Protein AF-A0A3P6AQK3-F1 (afdb_monomer_lite)

Organism: Brassica oleracea (NCBI:txid3712)

Sequence (78 aa):
MAESSGEAKVYLRLVIDEEKNKVVLAEAGKDLVDVLFSFLTLAMGTFTKLLKKHKTAVGCFNNLDTSAVDMGIDKVAD

Structure (mmCIF, N/CA/C/O backbone):
data_AF-A0A3P6AQK3-F1
#
_entry.id   AF-A0A3P6AQK3-F1
#
loop_
_atom_site.group_PDB
_atom_site.id
_atom_site.type_symbol
_atom_site.label_atom_id
_atom_site.label_alt_id
_atom_site.label_comp_id
_atom_site.label_asym_id
_atom_site.label_entity_id
_atom_site.label_seq_id
_atom_site.pdbx_PDB_ins_code
_atom_site.Cartn_x
_atom_site.Cartn_y
_atom_site.Cartn_z
_atom_site.occupancy
_atom_site.B_iso_or_equiv
_atom_site.auth_seq_id
_atom_site.auth_comp_id
_atom_site.auth_asym_id
_atom_site.auth_atom_id
_atom_site.pdbx_PDB_model_num
ATOM 1 N N . MET A 1 1 ? -10.871 37.340 -9.935 1.00 35.88 1 MET A N 1
ATOM 2 C CA . MET A 1 1 ? -11.977 36.401 -9.648 1.00 35.88 1 MET A CA 1
ATOM 3 C C . MET A 1 1 ? -11.329 35.083 -9.249 1.00 35.88 1 MET A C 1
ATOM 5 O O . MET A 1 1 ? -10.418 34.717 -9.971 1.00 35.88 1 MET A O 1
ATOM 9 N N . ALA A 1 2 ? -11.720 34.537 -8.085 1.00 50.69 2 ALA A N 1
ATOM 10 C CA . ALA A 1 2 ? -11.588 33.169 -7.527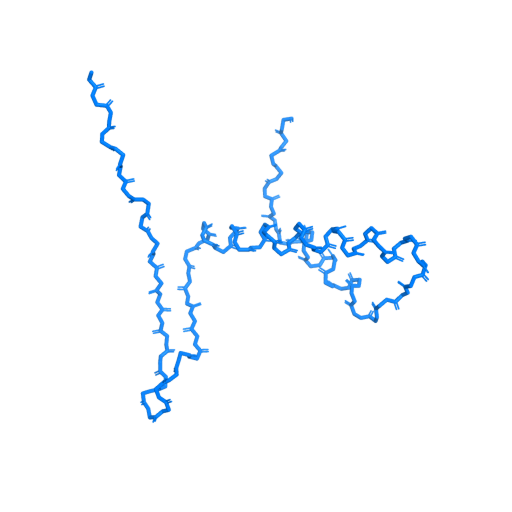 1.00 50.69 2 ALA A CA 1
ATOM 11 C C . ALA A 1 2 ? -10.571 32.179 -8.163 1.00 50.69 2 ALA A C 1
ATOM 13 O O . ALA A 1 2 ? -10.439 32.112 -9.371 1.00 50.69 2 ALA A O 1
ATOM 14 N N . GLU A 1 3 ? -9.854 31.344 -7.408 1.00 51.97 3 GLU A N 1
ATOM 15 C CA . GLU A 1 3 ? -10.430 30.350 -6.492 1.00 51.97 3 GLU A CA 1
ATOM 16 C C . GLU A 1 3 ? -9.671 30.218 -5.166 1.00 51.97 3 GLU A C 1
ATOM 18 O O . GLU A 1 3 ? -8.444 30.208 -5.093 1.00 51.97 3 GLU A O 1
ATOM 23 N N . SER A 1 4 ? -10.456 30.122 -4.092 1.00 61.75 4 SER A N 1
ATOM 24 C CA . SER A 1 4 ? -10.019 29.665 -2.779 1.00 61.75 4 SER A CA 1
ATOM 25 C C . SER A 1 4 ? -9.372 28.293 -2.947 1.00 61.75 4 SER A C 1
ATOM 27 O O . SER A 1 4 ? -10.008 27.374 -3.453 1.00 61.75 4 SER A O 1
ATOM 29 N N . SER A 1 5 ? -8.113 28.177 -2.524 1.00 64.38 5 SER A N 1
ATOM 30 C CA . SER A 1 5 ? -7.400 26.907 -2.405 1.00 64.38 5 SER A CA 1
ATOM 31 C C . SER A 1 5 ? -8.192 25.996 -1.466 1.00 64.38 5 SER A C 1
ATOM 33 O O . SER A 1 5 ? -8.045 26.075 -0.248 1.00 64.38 5 SER A O 1
ATOM 35 N N . GLY A 1 6 ? -9.093 25.190 -2.025 1.00 66.06 6 GLY A N 1
ATOM 36 C CA . GLY A 1 6 ? -9.801 24.161 -1.283 1.00 66.06 6 GLY A CA 1
ATOM 37 C C . GLY A 1 6 ? -8.781 23.152 -0.776 1.00 66.06 6 GLY A C 1
ATOM 38 O O . GLY A 1 6 ? -7.987 22.628 -1.554 1.00 66.06 6 GLY A O 1
ATOM 39 N N . GLU A 1 7 ? -8.757 22.906 0.531 1.00 75.25 7 GLU A N 1
ATOM 40 C CA . GLU A 1 7 ? -7.938 21.839 1.102 1.00 75.25 7 GLU A CA 1
ATOM 41 C C . GLU A 1 7 ? -8.303 20.504 0.444 1.00 75.25 7 GLU A C 1
ATOM 43 O O . GLU A 1 7 ? -9.469 20.096 0.453 1.00 75.25 7 GLU A O 1
ATOM 48 N N . ALA A 1 8 ? -7.307 19.810 -0.109 1.00 77.25 8 ALA A N 1
ATOM 49 C CA . ALA A 1 8 ? -7.478 18.450 -0.598 1.00 77.25 8 ALA A CA 1
ATOM 50 C C . ALA A 1 8 ? -7.754 17.528 0.599 1.00 77.25 8 ALA A C 1
ATOM 52 O O . ALA A 1 8 ? -6.860 17.224 1.391 1.00 77.25 8 ALA A O 1
ATOM 53 N N . LYS A 1 9 ? -9.013 17.113 0.760 1.00 83.06 9 LYS A N 1
A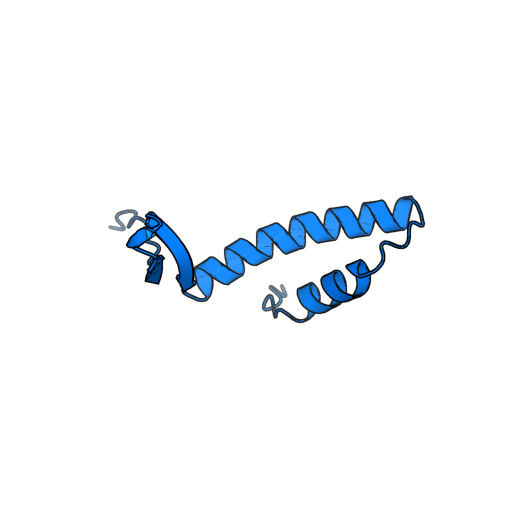TOM 54 C CA . LYS A 1 9 ? -9.437 16.208 1.832 1.00 83.06 9 LYS A CA 1
ATOM 55 C C . LYS A 1 9 ? -9.374 14.770 1.348 1.00 83.06 9 LYS A C 1
ATOM 57 O O . LYS A 1 9 ? -9.969 14.423 0.332 1.00 83.06 9 LYS A O 1
ATOM 62 N N . VAL A 1 10 ? -8.686 13.933 2.114 1.00 85.69 10 VAL A N 1
ATOM 63 C CA . VAL A 1 10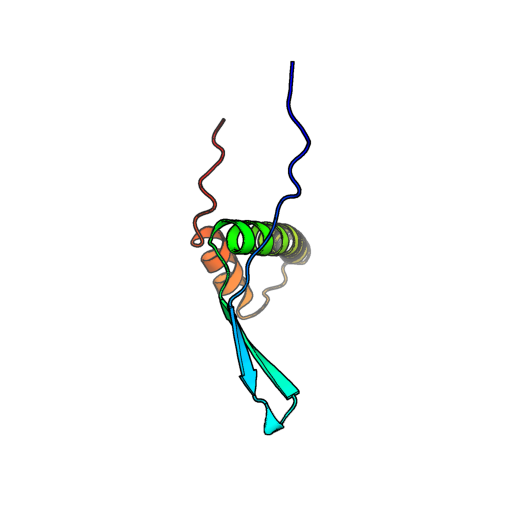 ? -8.631 12.488 1.894 1.00 85.69 10 VAL A CA 1
ATOM 64 C C . VAL A 1 10 ? -9.564 11.812 2.888 1.00 85.69 10 VAL A C 1
ATOM 66 O O . VAL A 1 10 ? -9.504 12.083 4.087 1.00 85.69 10 VAL A O 1
ATOM 69 N N . TYR A 1 11 ? -10.414 10.920 2.388 1.00 88.50 11 TYR A N 1
ATOM 70 C CA . TYR A 1 11 ? -11.336 10.136 3.201 1.00 88.50 11 TYR A CA 1
ATOM 71 C C . TYR A 1 11 ? -10.901 8.671 3.217 1.00 88.50 11 TYR A C 1
ATOM 73 O O . TYR A 1 11 ? -10.589 8.093 2.176 1.00 88.50 11 TYR A O 1
ATOM 81 N N . LEU A 1 12 ? -10.891 8.080 4.410 1.00 93.44 12 LEU A N 1
ATOM 82 C CA . LEU A 1 12 ? -10.526 6.689 4.658 1.00 93.44 12 LEU A CA 1
ATOM 83 C C . LEU A 1 12 ? -11.647 6.014 5.442 1.00 93.44 12 LEU A C 1
ATOM 85 O O . LEU A 1 12 ? -12.156 6.586 6.409 1.00 93.44 12 LEU A O 1
ATOM 89 N N . ARG A 1 13 ? -11.999 4.783 5.067 1.00 95.44 13 ARG A N 1
ATOM 90 C CA . ARG A 1 13 ? -12.810 3.909 5.921 1.00 95.44 13 ARG A CA 1
ATOM 91 C C . ARG A 1 13 ? -11.876 2.988 6.681 1.00 95.44 13 ARG A C 1
ATOM 93 O O . ARG A 1 13 ? -11.151 2.204 6.078 1.00 95.44 13 ARG A O 1
ATOM 100 N N . LEU A 1 14 ? -11.897 3.089 8.001 1.00 96.44 14 LEU A N 1
ATOM 101 C CA . LEU A 1 14 ? -11.079 2.258 8.873 1.00 96.44 14 LEU A CA 1
ATOM 102 C C . LEU A 1 14 ? -11.945 1.159 9.481 1.00 96.44 14 LEU A C 1
ATOM 104 O O . LEU A 1 14 ? -13.050 1.423 9.953 1.00 96.44 14 LEU A O 1
ATOM 108 N N . VAL A 1 15 ? -11.423 -0.061 9.493 1.00 97.31 15 VAL A N 1
ATOM 109 C CA . VAL A 1 15 ? -11.951 -1.160 10.300 1.00 97.31 15 VAL A CA 1
ATOM 110 C C . VAL A 1 15 ? -11.043 -1.290 11.513 1.00 97.31 15 VAL A C 1
ATOM 112 O O . VAL A 1 15 ? -9.829 -1.468 11.370 1.00 97.31 15 VAL A O 1
ATOM 115 N N . ILE A 1 16 ? -11.624 -1.156 12.701 1.00 97.56 16 ILE A N 1
ATOM 116 C CA . ILE A 1 16 ? -10.897 -1.094 13.969 1.00 97.56 16 ILE A CA 1
ATOM 117 C C . ILE A 1 16 ? -11.274 -2.314 14.811 1.00 97.56 16 ILE A C 1
ATOM 119 O O . ILE A 1 16 ? -12.450 -2.613 14.994 1.00 97.56 16 ILE A O 1
ATOM 123 N N . ASP A 1 17 ? -10.264 -3.011 15.320 1.00 97.56 17 ASP A N 1
ATOM 124 C CA . ASP A 1 17 ? -10.399 -3.929 16.449 1.00 97.56 17 ASP A CA 1
ATOM 125 C C . ASP A 1 17 ? -10.408 -3.073 17.723 1.00 97.56 17 ASP A C 1
ATOM 127 O O . ASP A 1 17 ? -9.360 -2.586 18.161 1.00 97.56 17 ASP A O 1
ATOM 131 N N . GLU A 1 18 ? -11.601 -2.818 18.263 1.00 97.12 18 GLU A N 1
ATOM 132 C CA . GLU A 1 18 ? -11.799 -1.952 19.432 1.00 97.12 18 GLU A CA 1
ATOM 133 C C . GLU A 1 18 ? -11.182 -2.541 20.705 1.00 97.12 18 GLU A C 1
ATOM 135 O O . GLU A 1 18 ? -10.624 -1.799 21.511 1.00 97.12 18 GLU A O 1
ATOM 140 N N . GLU A 1 19 ? -11.203 -3.869 20.859 1.00 97.69 19 GLU A N 1
ATOM 141 C CA . GLU A 1 19 ? -10.634 -4.559 22.022 1.00 97.69 19 GLU A CA 1
ATOM 142 C C . GLU A 1 19 ? -9.123 -4.321 22.107 1.00 97.69 19 GLU A C 1
ATOM 144 O O . GLU A 1 19 ? -8.575 -4.049 23.177 1.00 97.69 19 GLU A O 1
ATOM 149 N N . LYS A 1 20 ? -8.440 -4.378 20.957 1.00 97.31 20 LYS A N 1
ATOM 150 C CA . LYS A 1 20 ? -6.993 -4.134 20.871 1.00 97.31 20 LYS A CA 1
ATOM 151 C C . LYS A 1 20 ? -6.637 -2.680 20.581 1.00 97.31 20 LYS A C 1
ATOM 153 O O . LYS A 1 20 ? -5.445 -2.369 20.542 1.00 97.31 20 LYS A O 1
ATOM 158 N N . ASN A 1 21 ? -7.635 -1.824 20.355 1.00 95.94 21 ASN A N 1
ATOM 159 C CA . ASN A 1 21 ? -7.489 -0.448 19.889 1.00 95.94 21 ASN A CA 1
ATOM 160 C C . ASN A 1 21 ? -6.540 -0.336 18.673 1.00 95.94 21 ASN A C 1
ATOM 162 O O . ASN A 1 21 ? -5.561 0.416 18.689 1.00 95.94 21 ASN A O 1
ATOM 166 N N . LYS A 1 22 ? -6.778 -1.152 17.634 1.00 96.75 22 LYS A N 1
ATOM 167 C CA . LYS A 1 22 ? -5.923 -1.236 16.433 1.00 96.75 22 LYS A CA 1
ATOM 168 C C . LYS A 1 22 ? -6.730 -1.152 15.145 1.00 96.75 22 LYS A C 1
ATOM 170 O O . LYS A 1 22 ? -7.746 -1.819 15.001 1.00 96.75 22 LYS A O 1
ATOM 175 N N . VAL A 1 23 ? -6.219 -0.409 14.165 1.00 96.56 23 VAL A N 1
ATOM 176 C CA . VAL A 1 23 ? -6.732 -0.445 12.788 1.00 96.56 23 VAL A CA 1
ATOM 177 C C . VAL A 1 23 ? -6.261 -1.742 12.134 1.00 96.56 23 VAL A C 1
ATOM 179 O O . VAL A 1 23 ? -5.059 -1.985 12.044 1.00 96.56 23 VAL A O 1
ATOM 182 N N . VAL A 1 24 ? -7.200 -2.572 11.689 1.00 96.75 24 VAL A N 1
ATOM 183 C CA . VAL A 1 24 ? -6.903 -3.850 11.021 1.00 96.75 24 VAL A CA 1
ATOM 184 C C . VAL A 1 24 ? -7.020 -3.756 9.503 1.00 96.75 24 VAL A C 1
ATOM 186 O O . VAL A 1 24 ? -6.402 -4.547 8.796 1.00 96.75 24 VAL A O 1
ATOM 189 N N . LEU A 1 25 ? -7.779 -2.781 8.996 1.00 95.81 25 LEU A N 1
ATOM 190 C CA . LEU A 1 25 ? -7.930 -2.526 7.567 1.00 95.81 25 LEU A CA 1
ATOM 191 C C . LEU A 1 25 ? -8.265 -1.051 7.319 1.00 95.81 25 LEU A C 1
ATOM 193 O O . LEU A 1 25 ? -8.973 -0.428 8.109 1.00 95.81 25 LEU A O 1
ATOM 197 N N . ALA A 1 26 ? -7.755 -0.504 6.218 1.00 95.44 26 ALA A N 1
ATOM 198 C CA . ALA A 1 26 ? -8.064 0.840 5.752 1.00 95.44 26 ALA A CA 1
ATOM 199 C C . ALA A 1 26 ? -8.427 0.783 4.266 1.00 95.44 26 ALA A C 1
ATOM 201 O O . ALA A 1 26 ? -7.595 0.419 3.436 1.00 95.44 26 ALA A O 1
ATOM 202 N N . GLU A 1 27 ? -9.664 1.135 3.936 1.00 95.06 27 GLU A N 1
ATOM 203 C CA . GLU A 1 27 ? -10.092 1.328 2.554 1.00 95.06 27 GLU A CA 1
ATOM 204 C C . GLU A 1 27 ? -9.932 2.799 2.177 1.00 95.06 27 GLU A C 1
ATOM 206 O O . GLU A 1 27 ? -10.295 3.703 2.939 1.00 95.06 27 GLU A O 1
ATOM 211 N N . ALA A 1 28 ? -9.407 3.028 0.980 1.00 93.06 28 ALA A N 1
ATOM 212 C CA . ALA A 1 28 ? -9.135 4.344 0.433 1.00 93.06 28 ALA A CA 1
ATOM 213 C C . ALA A 1 28 ? -9.673 4.454 -0.995 1.00 93.06 28 ALA A C 1
ATOM 215 O O . ALA A 1 28 ? -9.803 3.453 -1.700 1.00 93.06 28 ALA A O 1
ATOM 216 N N . GLY A 1 29 ? -9.957 5.683 -1.426 1.00 90.81 29 GLY A N 1
ATOM 217 C CA . GLY A 1 29 ? -10.252 5.962 -2.831 1.00 90.81 29 GLY A CA 1
ATOM 218 C C . GLY A 1 29 ? -9.035 5.728 -3.732 1.00 90.81 29 GLY A C 1
ATOM 219 O O . GLY A 1 29 ? -7.893 5.830 -3.274 1.00 90.81 29 GLY A O 1
ATOM 220 N N . LYS A 1 30 ? -9.292 5.457 -5.021 1.00 87.31 30 LYS A N 1
ATOM 221 C CA . LYS A 1 30 ? -8.266 5.171 -6.041 1.00 87.31 30 LYS A CA 1
ATOM 222 C C . LYS A 1 30 ? -7.156 6.224 -6.061 1.00 87.31 30 LYS A C 1
ATOM 224 O O . LYS A 1 30 ? -5.994 5.856 -6.022 1.00 87.31 30 LYS A O 1
ATOM 229 N N . ASP A 1 31 ? -7.500 7.507 -5.996 1.00 87.56 31 ASP A N 1
ATOM 230 C CA . ASP A 1 31 ? -6.521 8.600 -6.087 1.00 87.56 31 ASP A CA 1
ATOM 231 C C . ASP A 1 31 ? -5.446 8.536 -4.988 1.00 87.56 31 ASP A C 1
ATOM 233 O O . ASP A 1 31 ? -4.264 8.755 -5.247 1.00 87.56 31 ASP A O 1
ATOM 237 N N . LEU A 1 32 ? -5.829 8.184 -3.754 1.00 89.25 32 LEU A N 1
ATOM 238 C CA . LEU A 1 32 ? -4.866 8.018 -2.662 1.00 89.25 32 LEU A CA 1
ATOM 239 C C . LEU A 1 32 ? -4.001 6.771 -2.869 1.00 89.25 32 LEU A C 1
ATOM 241 O O . LEU A 1 32 ? -2.800 6.795 -2.600 1.00 89.25 32 LEU A O 1
ATOM 245 N N . VAL A 1 33 ? -4.625 5.681 -3.315 1.00 89.50 33 VAL A N 1
ATOM 246 C CA . VAL A 1 33 ? -3.959 4.400 -3.561 1.00 89.50 33 VAL A CA 1
ATOM 247 C C . VAL A 1 33 ? -2.928 4.546 -4.682 1.00 89.50 33 VAL A C 1
ATOM 249 O O . VAL A 1 33 ? -1.784 4.137 -4.502 1.00 89.50 33 VAL A O 1
ATOM 252 N N . ASP A 1 34 ? -3.283 5.217 -5.775 1.00 87.19 34 ASP A N 1
ATOM 253 C CA . ASP A 1 34 ? -2.399 5.504 -6.907 1.00 87.19 34 ASP A CA 1
ATOM 254 C C . ASP A 1 34 ? -1.197 6.353 -6.468 1.00 87.19 34 ASP A C 1
ATOM 256 O O . ASP A 1 34 ? -0.053 6.035 -6.800 1.00 87.19 34 ASP A O 1
ATOM 260 N N . VAL A 1 35 ? -1.418 7.386 -5.645 1.00 88.19 35 VAL A N 1
ATOM 261 C CA . VAL A 1 35 ? -0.328 8.187 -5.066 1.00 88.19 35 VAL A CA 1
ATOM 262 C C . VAL A 1 35 ? 0.585 7.325 -4.188 1.00 88.19 35 VAL A C 1
ATOM 264 O O . VAL A 1 35 ? 1.806 7.373 -4.349 1.00 88.19 35 VAL A O 1
ATOM 267 N N . LEU A 1 36 ? 0.029 6.494 -3.301 1.00 89.81 36 LEU A N 1
ATOM 268 C CA . LEU A 1 36 ? 0.814 5.592 -2.451 1.00 89.81 36 LEU A CA 1
ATOM 269 C C . LEU A 1 36 ? 1.667 4.630 -3.299 1.00 89.81 36 LEU A C 1
ATOM 271 O O . LEU A 1 36 ? 2.867 4.477 -3.054 1.00 89.81 36 LEU A O 1
ATOM 275 N N . PHE A 1 37 ? 1.071 4.024 -4.32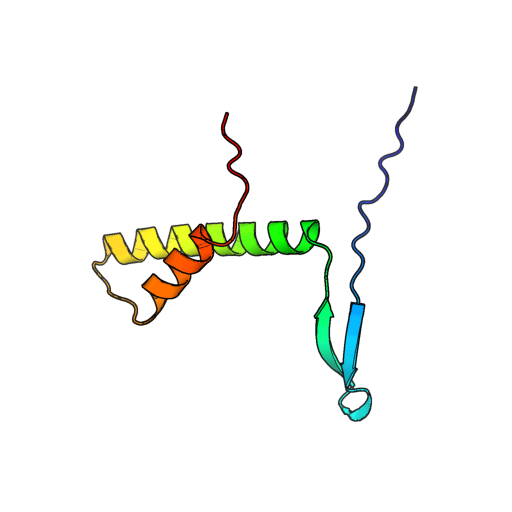8 1.00 85.25 37 PHE A N 1
ATOM 276 C CA . PHE A 1 37 ? 1.771 3.115 -5.232 1.00 85.25 37 PHE A CA 1
ATOM 277 C C . PHE A 1 37 ? 2.784 3.821 -6.128 1.00 85.25 37 PHE A C 1
ATOM 279 O O . PHE A 1 37 ? 3.807 3.216 -6.450 1.00 85.25 37 PHE A O 1
ATOM 286 N N . SER A 1 38 ? 2.587 5.094 -6.473 1.00 86.69 38 SER A N 1
ATOM 287 C CA . SER A 1 38 ? 3.591 5.873 -7.205 1.00 86.69 38 SER A CA 1
ATOM 288 C C . SER A 1 38 ? 4.894 6.008 -6.403 1.00 86.69 38 SER A C 1
ATOM 290 O O . SER A 1 38 ? 5.982 5.789 -6.944 1.00 86.69 38 SER A O 1
ATOM 292 N N . PHE A 1 39 ? 4.802 6.249 -5.087 1.00 88.31 39 PHE A N 1
ATOM 293 C CA . PHE A 1 39 ? 5.969 6.295 -4.204 1.00 88.31 39 PHE A CA 1
ATOM 294 C C . PHE A 1 39 ? 6.652 4.930 -4.089 1.00 88.31 39 PHE A C 1
ATOM 296 O O . PHE A 1 39 ? 7.882 4.845 -4.154 1.00 88.31 39 PHE A O 1
ATOM 303 N N . LEU A 1 40 ? 5.865 3.859 -3.955 1.00 86.12 40 LEU A N 1
ATOM 304 C CA . LEU A 1 40 ? 6.390 2.494 -3.896 1.00 86.12 40 LEU A CA 1
ATOM 305 C C . LEU A 1 40 ? 7.083 2.103 -5.203 1.00 86.12 40 LEU A C 1
ATOM 307 O O . LEU A 1 40 ? 8.198 1.592 -5.168 1.00 86.12 40 LEU A O 1
ATOM 311 N N . THR A 1 41 ? 6.479 2.416 -6.347 1.00 84.94 41 THR A N 1
ATOM 312 C CA . THR A 1 41 ? 7.038 2.145 -7.678 1.00 84.94 41 THR A CA 1
ATOM 313 C C . THR A 1 41 ? 8.333 2.921 -7.902 1.00 84.94 41 THR A C 1
ATOM 315 O O . THR A 1 41 ? 9.304 2.365 -8.415 1.00 84.94 41 THR A O 1
ATOM 318 N N . LEU A 1 42 ? 8.408 4.180 -7.458 1.00 84.56 42 LEU A N 1
ATOM 319 C CA . LEU A 1 42 ? 9.631 4.983 -7.533 1.00 84.56 42 LEU A CA 1
ATOM 320 C C . LEU A 1 42 ? 10.771 4.370 -6.702 1.00 84.56 42 LEU A C 1
ATOM 322 O O . LEU A 1 42 ? 11.902 4.221 -7.187 1.00 84.56 42 LEU A O 1
ATOM 326 N N . ALA A 1 43 ? 10.477 3.987 -5.457 1.00 84.06 43 ALA A N 1
ATOM 327 C CA . ALA A 1 43 ? 11.441 3.315 -4.594 1.00 84.06 43 ALA A CA 1
ATOM 328 C C . ALA A 1 43 ? 11.875 1.972 -5.206 1.00 84.06 43 ALA A C 1
ATOM 330 O O . ALA A 1 43 ? 13.072 1.700 -5.322 1.00 84.06 43 ALA A O 1
ATOM 331 N N . MET A 1 44 ? 10.923 1.172 -5.688 1.00 84.06 44 MET A N 1
ATOM 332 C CA . MET A 1 44 ? 11.178 -0.105 -6.355 1.00 84.06 44 MET A CA 1
ATOM 333 C C . MET A 1 44 ? 12.036 0.047 -7.606 1.00 84.06 44 MET A C 1
ATOM 335 O O . MET A 1 44 ? 13.028 -0.658 -7.727 1.00 84.06 44 MET A O 1
ATOM 339 N N . GLY A 1 45 ? 11.757 1.010 -8.486 1.00 81.19 45 GLY A N 1
ATOM 340 C CA . GLY A 1 45 ? 12.584 1.264 -9.667 1.00 81.19 45 GLY A CA 1
ATOM 341 C C . GLY A 1 45 ? 14.038 1.600 -9.309 1.00 81.19 45 GLY A C 1
ATOM 342 O O . GLY A 1 45 ? 14.967 1.250 -10.043 1.00 81.19 45 GLY A O 1
ATOM 343 N N . THR A 1 46 ? 14.259 2.224 -8.150 1.00 85.19 46 THR A N 1
ATOM 344 C CA . THR A 1 46 ? 15.602 2.457 -7.601 1.00 85.19 46 THR A CA 1
ATOM 345 C C . THR A 1 46 ? 16.246 1.152 -7.132 1.00 85.19 46 THR A C 1
ATOM 347 O O . THR A 1 46 ? 17.400 0.883 -7.479 1.00 85.19 46 THR A O 1
ATOM 350 N N . PHE A 1 47 ? 15.498 0.297 -6.428 1.00 83.25 47 PHE A N 1
ATOM 351 C CA . PHE A 1 47 ? 15.952 -1.049 -6.070 1.00 83.25 47 PHE A CA 1
ATOM 352 C C . PHE A 1 47 ? 16.284 -1.884 -7.312 1.00 83.25 47 PHE A C 1
ATOM 354 O O . PHE A 1 47 ? 17.383 -2.427 -7.386 1.00 83.25 47 PHE A O 1
ATOM 361 N N . THR A 1 48 ? 15.429 -1.911 -8.336 1.00 83.31 48 THR A N 1
ATOM 362 C CA . THR A 1 48 ? 15.662 -2.646 -9.588 1.00 83.31 48 THR A CA 1
ATOM 363 C C . THR A 1 48 ? 16.962 -2.198 -10.267 1.00 83.31 48 THR A C 1
ATOM 365 O O . THR A 1 48 ? 17.744 -3.033 -10.730 1.00 83.31 48 THR A O 1
ATOM 368 N N . LYS A 1 49 ? 17.258 -0.889 -10.286 1.00 84.31 49 LYS A N 1
ATOM 369 C CA . LYS A 1 49 ? 18.531 -0.350 -10.807 1.00 84.31 49 LYS A CA 1
ATOM 370 C C . LYS A 1 49 ? 19.740 -0.821 -9.991 1.00 84.31 49 LYS A C 1
ATOM 372 O O . LYS A 1 49 ? 20.749 -1.218 -10.577 1.00 84.31 49 LYS A O 1
ATOM 377 N N . LEU A 1 50 ? 19.645 -0.805 -8.661 1.00 87.56 50 LEU A N 1
ATOM 378 C CA . LEU A 1 50 ? 20.712 -1.281 -7.775 1.00 87.56 50 LEU A CA 1
ATOM 379 C C . LEU A 1 50 ? 20.949 -2.789 -7.931 1.00 87.56 50 LEU A C 1
ATOM 381 O O . LEU A 1 50 ? 22.091 -3.215 -8.095 1.00 87.56 50 LEU A O 1
ATOM 385 N N . LEU A 1 51 ? 19.890 -3.596 -7.965 1.00 86.38 51 LEU A N 1
ATOM 386 C CA . LEU A 1 51 ? 19.994 -5.047 -8.135 1.00 86.38 51 LEU A CA 1
ATOM 387 C C . LEU A 1 51 ? 20.636 -5.423 -9.472 1.00 86.38 51 LEU A C 1
ATOM 389 O O . LEU A 1 51 ? 21.537 -6.262 -9.505 1.00 86.38 51 LEU A O 1
ATOM 393 N N . LYS A 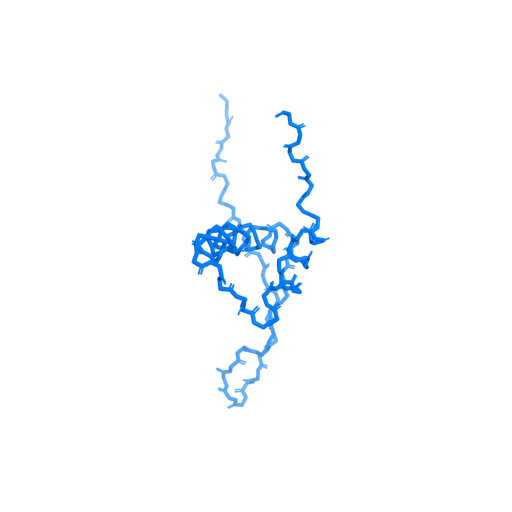1 52 ? 20.260 -4.732 -10.557 1.00 83.19 52 LYS A N 1
ATOM 394 C CA . LYS A 1 52 ? 20.902 -4.883 -11.872 1.00 83.19 52 LYS A CA 1
ATOM 395 C C . LYS A 1 52 ? 22.390 -4.528 -11.826 1.00 83.19 52 LYS A C 1
ATOM 397 O O . LYS A 1 52 ? 23.203 -5.273 -12.368 1.00 83.19 52 LYS A O 1
ATOM 402 N N . LYS A 1 53 ? 22.762 -3.439 -11.141 1.00 88.19 53 LYS A N 1
ATOM 403 C CA . LYS A 1 53 ? 24.167 -3.022 -10.976 1.00 88.19 53 LYS A CA 1
ATOM 404 C C . LYS A 1 53 ? 25.002 -4.080 -10.251 1.00 88.19 53 LYS A C 1
ATOM 406 O O . LYS A 1 53 ? 26.137 -4.332 -10.644 1.00 88.19 53 LYS A O 1
ATOM 411 N N . HIS A 1 54 ? 24.442 -4.700 -9.217 1.00 87.31 54 HIS A N 1
ATOM 412 C CA . HIS A 1 54 ? 25.139 -5.698 -8.405 1.00 87.31 54 HIS A CA 1
ATOM 413 C C . HIS A 1 54 ? 24.972 -7.141 -8.910 1.00 87.31 54 HIS A C 1
ATOM 415 O O . HIS A 1 54 ? 25.563 -8.048 -8.332 1.00 87.31 54 HIS A O 1
ATOM 421 N N . LYS A 1 55 ? 24.219 -7.361 -10.002 1.00 82.31 55 LYS A N 1
ATOM 422 C CA . LYS A 1 55 ? 23.858 -8.692 -10.532 1.00 82.31 55 LYS A CA 1
ATOM 423 C C . LYS A 1 55 ? 23.255 -9.608 -9.459 1.00 82.31 55 LYS A C 1
ATOM 425 O O . LYS A 1 55 ? 23.457 -10.820 -9.473 1.00 82.31 55 LYS A O 1
ATOM 430 N N . THR A 1 56 ? 22.513 -9.018 -8.528 1.00 81.12 56 THR A N 1
ATOM 431 C CA . THR A 1 56 ? 21.924 -9.731 -7.397 1.00 81.12 56 THR A CA 1
ATOM 432 C C . THR A 1 56 ? 20.507 -10.150 -7.750 1.00 81.12 56 THR A C 1
ATOM 434 O O . THR A 1 56 ? 19.649 -9.302 -7.992 1.00 81.12 56 THR A O 1
ATOM 437 N N . ALA A 1 57 ? 20.245 -11.456 -7.743 1.00 73.44 57 ALA A N 1
ATOM 438 C CA . ALA A 1 57 ? 18.886 -11.975 -7.791 1.00 73.44 57 ALA A CA 1
ATOM 439 C C . ALA A 1 57 ? 18.275 -11.901 -6.385 1.00 73.44 57 ALA A C 1
ATOM 441 O O . ALA A 1 57 ? 18.780 -12.522 -5.451 1.00 73.44 57 ALA A O 1
ATOM 442 N N . VAL A 1 58 ? 17.196 -11.137 -6.229 1.00 73.38 58 VAL A N 1
ATOM 443 C CA . VAL A 1 58 ? 16.421 -11.089 -4.983 1.00 73.38 58 VAL A CA 1
ATOM 444 C C . VAL A 1 58 ? 15.161 -11.905 -5.204 1.00 73.38 58 VAL A C 1
ATOM 446 O O . VAL A 1 58 ? 14.340 -11.532 -6.033 1.00 73.38 58 VAL A O 1
ATOM 449 N N . GLY A 1 59 ? 15.041 -13.018 -4.476 1.00 79.31 59 GLY A N 1
ATOM 450 C CA . GLY A 1 59 ? 14.062 -14.095 -4.675 1.00 79.31 59 GLY A CA 1
ATOM 451 C C . GLY A 1 59 ? 12.764 -13.696 -5.383 1.00 79.31 59 GLY A C 1
ATOM 452 O O . GLY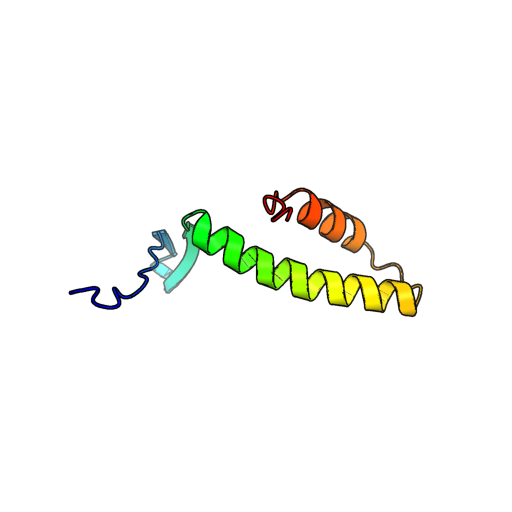 A 1 59 ? 12.646 -13.849 -6.595 1.00 79.31 59 GLY A O 1
ATOM 453 N N . CYS A 1 60 ? 11.788 -13.181 -4.636 1.00 81.75 60 CYS A N 1
ATOM 454 C CA . CYS A 1 60 ? 10.478 -12.808 -5.179 1.00 81.75 60 CYS A CA 1
ATOM 455 C C . CYS A 1 60 ? 10.415 -11.389 -5.769 1.00 81.75 60 CYS A C 1
ATOM 457 O O . CYS A 1 60 ? 9.340 -10.957 -6.181 1.00 81.75 60 CYS A O 1
ATOM 459 N N . PHE A 1 61 ? 11.531 -10.654 -5.833 1.00 83.19 61 PHE A N 1
ATOM 460 C CA . PHE A 1 61 ? 11.527 -9.260 -6.283 1.00 83.19 61 PHE A CA 1
ATOM 461 C C . PHE A 1 61 ? 11.063 -9.125 -7.736 1.00 83.19 61 PHE A C 1
ATOM 463 O O . PHE A 1 61 ? 10.369 -8.173 -8.063 1.00 83.19 61 PHE A O 1
ATOM 470 N N . ASN A 1 62 ? 11.347 -10.116 -8.586 1.00 81.00 62 ASN A N 1
ATOM 471 C CA . ASN A 1 62 ? 10.851 -10.143 -9.965 1.00 81.00 62 ASN A CA 1
ATOM 472 C C . ASN A 1 62 ? 9.314 -10.179 -10.033 1.00 81.00 62 ASN A C 1
ATOM 474 O O . ASN A 1 62 ? 8.722 -9.552 -10.910 1.00 81.00 62 ASN A O 1
ATOM 478 N N . ASN A 1 63 ? 8.661 -10.873 -9.093 1.00 85.62 63 ASN A N 1
ATOM 479 C CA . ASN A 1 63 ? 7.199 -10.904 -9.009 1.00 85.62 63 ASN A CA 1
ATOM 480 C C . ASN A 1 63 ? 6.665 -9.533 -8.585 1.00 85.62 63 ASN A C 1
ATOM 482 O O . ASN A 1 63 ? 5.650 -9.082 -9.108 1.00 85.62 63 ASN A O 1
ATOM 486 N N . LEU A 1 64 ? 7.372 -8.863 -7.668 1.00 81.31 64 LEU A N 1
ATOM 487 C CA . LEU A 1 64 ? 7.035 -7.519 -7.204 1.00 81.31 64 LEU A CA 1
ATOM 488 C C . LEU A 1 64 ? 7.174 -6.495 -8.344 1.00 81.31 64 LEU A C 1
ATOM 490 O O . LEU A 1 64 ? 6.235 -5.752 -8.600 1.00 81.31 64 LEU A O 1
ATOM 494 N N . ASP A 1 65 ? 8.306 -6.501 -9.059 1.00 78.75 65 ASP A N 1
ATOM 495 C CA . ASP A 1 65 ? 8.595 -5.622 -10.207 1.00 78.75 65 ASP A CA 1
ATOM 496 C C . ASP A 1 65 ? 7.541 -5.811 -11.313 1.00 78.75 65 ASP A C 1
ATOM 498 O O . ASP A 1 65 ? 7.000 -4.838 -11.826 1.00 78.75 65 ASP A O 1
ATOM 502 N N . THR A 1 66 ? 7.156 -7.061 -11.599 1.00 81.94 66 THR A N 1
ATOM 503 C CA . THR A 1 66 ? 6.081 -7.374 -12.559 1.00 81.94 66 THR A CA 1
ATOM 504 C C . THR A 1 66 ? 4.721 -6.862 -12.080 1.00 81.94 66 THR A C 1
ATOM 506 O O . THR A 1 66 ? 3.997 -6.238 -12.849 1.00 81.94 66 THR A O 1
ATOM 509 N N . SER A 1 67 ? 4.385 -7.068 -10.803 1.00 83.06 67 SER A N 1
ATOM 510 C CA . SER A 1 67 ? 3.104 -6.621 -10.233 1.00 83.06 67 SER A CA 1
ATOM 511 C C . SER A 1 67 ? 2.989 -5.094 -10.196 1.00 83.06 67 SER A C 1
ATOM 513 O O . SER A 1 67 ? 1.906 -4.555 -10.381 1.00 83.06 67 SER A O 1
ATOM 515 N N . ALA A 1 68 ? 4.101 -4.382 -9.985 1.00 78.75 68 ALA A N 1
ATOM 516 C CA . ALA A 1 68 ? 4.130 -2.921 -10.020 1.00 78.75 68 ALA A CA 1
ATOM 517 C C . ALA A 1 68 ? 3.911 -2.356 -11.430 1.00 78.75 68 ALA A C 1
ATOM 519 O O . ALA A 1 68 ? 3.320 -1.292 -11.568 1.00 78.75 68 ALA A O 1
ATOM 520 N N . VAL A 1 69 ? 4.357 -3.065 -12.472 1.00 76.81 69 VAL A N 1
ATOM 521 C CA . VAL A 1 69 ? 4.074 -2.699 -13.870 1.00 76.81 69 VAL A CA 1
ATOM 522 C C . VAL A 1 69 ? 2.615 -2.987 -14.242 1.00 76.81 69 VAL A C 1
ATOM 524 O O . VAL A 1 69 ? 2.043 -2.259 -15.050 1.00 76.81 69 VAL A O 1
ATOM 527 N N . ASP A 1 70 ? 2.026 -4.036 -13.664 1.00 77.94 70 ASP A N 1
ATOM 528 C CA . ASP A 1 70 ? 0.647 -4.468 -13.932 1.00 77.94 70 ASP A CA 1
ATOM 529 C C . ASP A 1 70 ? -0.407 -3.651 -13.161 1.00 77.94 70 ASP A C 1
ATOM 531 O O . ASP A 1 70 ? -1.544 -3.506 -13.609 1.00 77.94 70 ASP A O 1
ATOM 535 N N . MET A 1 71 ? -0.026 -3.040 -12.031 1.00 72.31 71 MET A N 1
ATOM 536 C CA . MET A 1 71 ? -0.811 -1.975 -11.408 1.00 72.31 71 MET A CA 1
ATOM 537 C C . MET A 1 71 ? -0.779 -0.761 -12.331 1.00 72.31 71 MET A C 1
ATOM 539 O O . MET A 1 71 ? 0.152 0.036 -12.278 1.00 72.31 71 MET A O 1
ATOM 543 N N . GLY A 1 72 ? -1.771 -0.673 -13.218 1.00 65.38 72 GLY A N 1
ATOM 544 C CA . GLY A 1 72 ? -1.902 0.360 -14.237 1.00 65.38 72 GLY A CA 1
ATOM 545 C C . GLY A 1 72 ? -1.742 1.772 -13.681 1.00 65.38 72 GLY A C 1
ATOM 546 O O . GLY A 1 72 ? -2.715 2.424 -13.317 1.00 65.38 72 GLY A O 1
ATOM 547 N N . ILE A 1 73 ? -0.505 2.266 -13.676 1.00 60.56 73 ILE A N 1
ATOM 548 C CA . ILE A 1 73 ? -0.230 3.687 -13.787 1.00 60.56 73 ILE A CA 1
ATOM 549 C C . ILE A 1 73 ? -0.592 3.992 -15.229 1.00 60.56 73 ILE A C 1
ATOM 551 O O . ILE A 1 73 ? 0.165 3.637 -16.140 1.00 60.56 73 ILE A O 1
ATOM 555 N N . ASP A 1 74 ? -1.786 4.550 -15.437 1.00 53.38 74 ASP A N 1
ATOM 556 C CA . ASP A 1 74 ? -2.187 5.111 -16.720 1.00 53.38 74 ASP A CA 1
ATOM 557 C C . ASP A 1 74 ? -0.988 5.902 -17.228 1.00 53.38 74 ASP A C 1
ATOM 559 O O . ASP A 1 74 ? -0.543 6.856 -16.584 1.00 53.38 74 ASP A O 1
ATOM 563 N N . LYS A 1 75 ? -0.361 5.413 -18.303 1.00 48.16 75 LYS A N 1
ATOM 564 C CA . LYS A 1 75 ? 0.817 6.063 -18.857 1.00 48.16 75 LYS A CA 1
ATOM 565 C C . LYS A 1 75 ? 0.405 7.506 -19.110 1.00 48.16 75 LYS A C 1
ATOM 567 O O . LYS A 1 75 ? -0.405 7.753 -20.001 1.00 48.16 75 LYS A O 1
ATOM 572 N N . VAL A 1 76 ? 0.986 8.447 -18.366 1.00 44.53 76 VAL A N 1
ATOM 573 C CA . VAL A 1 76 ? 1.196 9.802 -18.873 1.00 44.53 76 VAL A CA 1
ATOM 574 C C . VAL A 1 76 ? 2.161 9.619 -20.039 1.00 44.53 76 VAL A C 1
ATOM 576 O O . VAL A 1 76 ? 3.379 9.641 -19.896 1.00 44.53 76 VAL A O 1
ATOM 579 N N . ALA A 1 77 ? 1.578 9.233 -21.166 1.00 32.34 77 ALA A N 1
ATOM 580 C CA . ALA A 1 77 ? 2.133 9.414 -22.476 1.00 32.34 77 ALA A CA 1
ATOM 581 C C . ALA A 1 77 ? 1.749 10.840 -22.863 1.00 32.34 77 ALA A C 1
ATOM 583 O O . ALA A 1 77 ? 0.622 11.089 -23.287 1.00 32.34 77 ALA A O 1
ATOM 584 N N . ASP A 1 78 ? 2.681 11.754 -22.629 1.00 34.56 78 ASP A N 1
ATOM 585 C CA . ASP A 1 78 ? 3.092 12.705 -23.657 1.00 34.56 78 ASP A CA 1
ATOM 586 C C . ASP A 1 78 ? 4.620 12.592 -23.771 1.00 34.56 78 ASP A C 1
ATOM 588 O O . ASP A 1 78 ? 5.295 12.764 -22.725 1.00 34.56 78 ASP A O 1
#

pLDDT: mean 80.9, std 15.29, range [32.34, 97.69]

InterPro domains:
  IPR007750 Protein of unknown function DUF674 [PF05056] (7-75)
  IPR007750 Protein of unknown function DUF674 [PTHR33103] (7-72)

Radius of gyration: 18.18 Å; chains: 1; bounding box: 38×50×46 Å

Foldseek 3Di:
DDDDPDPDDWDWDFDAPVVVRDTPDIDGDPVVVLVVLVVVLVVLVVVVVVCVVVVHDDPCSVVVNVVSVVPDPPPPDD

Secondary structure (DSSP, 8-state):
-----------EEEEEETTTTEEEEEEE-HHHHHHHHHHHHHHHHHHHHHHHHHT---TTHHHHHHHHHHS-------